Protein AF-A0A377GPR3-F1 (afdb_monomer_lite)

InterPro domains:
  IPR007039 Conjugal transfer TrbC/type IV secretion VirB2 [PF04956] (5-97)

Structure (mmCIF, N/CA/C/O backbone):
data_AF-A0A377GPR3-F1
#
_entry.id   AF-A0A377GPR3-F1
#
loop_
_atom_site.group_PDB
_atom_site.id
_atom_site.type_symbol
_atom_site.label_atom_id
_atom_site.label_alt_id
_atom_site.label_comp_id
_atom_site.label_asym_id
_atom_site.label_entity_id
_atom_site.label_seq_id
_atom_site.pdbx_PDB_ins_code
_atom_site.Cartn_x
_atom_site.Cartn_y
_atom_site.Cartn_z
_atom_site.occupancy
_atom_site.B_iso_or_equiv
_atom_site.auth_seq_id
_atom_site.auth_comp_id
_atom_site.auth_asym_id
_atom_site.auth_atom_id
_atom_site.pdbx_PDB_model_num
ATOM 1 N N . MET A 1 1 ? 40.295 21.347 -54.981 1.00 58.19 1 MET A N 1
ATOM 2 C CA . MET A 1 1 ? 39.534 21.939 -53.849 1.00 58.19 1 MET A CA 1
ATOM 3 C C . MET A 1 1 ? 38.111 21.379 -53.675 1.00 58.19 1 MET A C 1
ATOM 5 O O . MET A 1 1 ? 37.786 20.966 -52.571 1.00 58.19 1 MET A O 1
ATOM 9 N N . LYS A 1 2 ? 37.276 21.247 -54.722 1.00 56.19 2 LYS A N 1
ATOM 10 C CA . LYS A 1 2 ? 35.868 20.773 -54.603 1.00 56.19 2 LYS A CA 1
ATOM 11 C C . LYS A 1 2 ? 35.665 19.369 -53.981 1.00 56.19 2 LYS A C 1
ATOM 13 O O . LYS A 1 2 ? 34.641 19.127 -53.351 1.00 56.19 2 LYS A O 1
ATOM 18 N N . LYS A 1 3 ? 36.625 18.440 -54.124 1.00 57.16 3 LYS A N 1
ATOM 19 C CA . LYS A 1 3 ? 36.537 17.074 -53.553 1.00 57.16 3 LYS A CA 1
ATOM 20 C C . LYS A 1 3 ? 36.641 17.046 -52.019 1.00 57.16 3 LYS A C 1
ATOM 22 O O . LYS A 1 3 ? 35.996 16.216 -51.391 1.00 57.16 3 LYS A O 1
ATOM 27 N N . ILE A 1 4 ? 37.401 17.969 -51.427 1.00 63.94 4 ILE A N 1
ATOM 28 C CA . ILE A 1 4 ? 37.608 18.052 -49.970 1.00 63.94 4 ILE A CA 1
ATOM 29 C C . ILE A 1 4 ? 36.327 18.550 -49.287 1.00 63.94 4 ILE A C 1
ATOM 31 O O . ILE A 1 4 ? 35.883 17.965 -48.305 1.00 63.94 4 ILE A O 1
ATOM 35 N N . ILE A 1 5 ? 35.664 19.539 -49.894 1.00 69.62 5 ILE A N 1
ATOM 36 C CA . ILE A 1 5 ? 34.389 20.094 -49.415 1.00 69.62 5 ILE A CA 1
ATOM 37 C C . ILE A 1 5 ? 33.286 19.024 -49.442 1.00 69.62 5 ILE A C 1
ATOM 39 O O . ILE A 1 5 ? 32.576 18.841 -48.457 1.00 69.62 5 ILE A O 1
ATOM 43 N N . LYS A 1 6 ? 33.190 18.239 -50.528 1.00 68.56 6 LYS A N 1
ATOM 44 C CA . LYS A 1 6 ? 32.227 17.124 -50.614 1.00 68.56 6 LYS A CA 1
ATOM 45 C C . LYS A 1 6 ? 32.508 16.007 -49.600 1.00 68.56 6 LYS A C 1
ATOM 47 O O . LYS A 1 6 ? 31.562 15.385 -49.128 1.00 68.56 6 LYS A O 1
ATOM 52 N N . LYS A 1 7 ? 33.776 15.743 -49.262 1.00 70.38 7 LYS A N 1
ATOM 53 C CA . LYS A 1 7 ? 34.152 14.740 -48.249 1.00 70.38 7 LYS A CA 1
ATOM 54 C C . LYS A 1 7 ? 33.696 15.170 -46.853 1.00 70.38 7 LYS A C 1
ATOM 56 O O . LYS A 1 7 ? 33.058 14.386 -46.160 1.00 70.38 7 LYS A O 1
ATOM 61 N N . ASN A 1 8 ? 33.951 16.425 -46.490 1.00 73.25 8 ASN A N 1
ATOM 62 C CA . ASN A 1 8 ? 33.565 16.975 -45.189 1.00 73.25 8 ASN A CA 1
ATOM 63 C C . ASN A 1 8 ? 32.039 17.077 -45.045 1.00 73.25 8 ASN A C 1
ATOM 65 O O . ASN A 1 8 ? 31.510 16.785 -43.980 1.00 73.25 8 ASN A O 1
ATOM 69 N N . LEU A 1 9 ? 31.327 17.382 -46.135 1.00 79.44 9 LEU A N 1
ATOM 70 C CA . LEU A 1 9 ? 29.862 17.402 -46.152 1.00 79.44 9 LEU A CA 1
ATOM 71 C C . LEU A 1 9 ? 29.250 16.012 -45.918 1.00 79.44 9 LEU A C 1
ATOM 73 O O . LEU A 1 9 ? 28.270 15.890 -45.191 1.00 79.44 9 LEU A O 1
ATOM 77 N N . LYS A 1 10 ? 29.840 14.954 -46.492 1.00 79.25 10 LYS A N 1
ATOM 78 C CA . LYS A 1 10 ? 29.401 13.571 -46.240 1.00 79.25 10 LYS A CA 1
ATOM 79 C C . LYS A 1 10 ? 29.636 13.150 -44.792 1.00 79.25 10 LYS A C 1
ATOM 81 O O . LYS A 1 10 ? 28.779 12.496 -44.218 1.00 79.25 10 LYS A O 1
ATOM 86 N N . ILE A 1 11 ? 30.772 13.539 -44.212 1.00 80.44 11 ILE A N 1
ATOM 87 C CA . ILE A 1 11 ? 31.090 13.262 -42.803 1.00 80.44 11 ILE A CA 1
ATOM 88 C C . ILE A 1 11 ? 30.104 13.990 -41.886 1.00 80.44 11 ILE A C 1
ATOM 90 O O . ILE A 1 11 ? 29.597 13.388 -40.949 1.00 80.44 11 ILE A O 1
ATOM 94 N N . PHE A 1 12 ? 29.773 15.246 -42.194 1.00 80.81 12 PHE A N 1
ATOM 95 C CA . PHE A 1 12 ? 28.787 16.019 -41.442 1.00 80.81 12 PHE A CA 1
ATOM 96 C C . PHE A 1 12 ? 27.380 15.408 -41.525 1.00 80.81 12 PHE A C 1
ATOM 98 O O . PHE A 1 12 ? 26.715 15.259 -40.506 1.00 80.81 12 PHE A O 1
ATOM 105 N N . LEU A 1 13 ? 26.954 14.977 -42.719 1.00 80.81 13 LEU A N 1
ATOM 1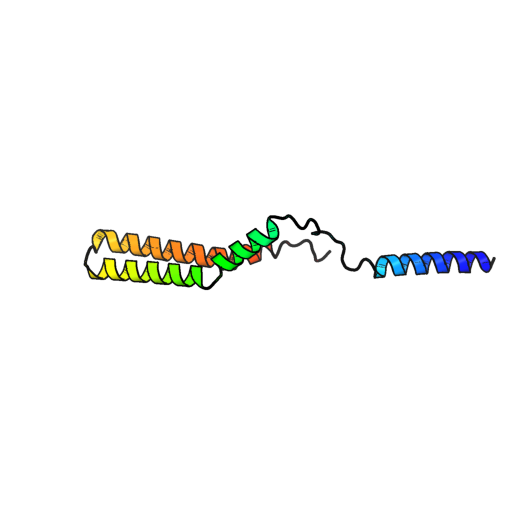06 C CA . LEU A 1 13 ? 25.688 14.259 -42.909 1.00 80.81 13 LEU A CA 1
ATOM 107 C C . LEU A 1 13 ? 25.656 12.916 -42.167 1.00 80.81 13 LEU A C 1
ATOM 109 O O . LEU A 1 13 ? 24.627 12.564 -41.599 1.00 80.81 13 LEU A O 1
ATOM 113 N N . LEU A 1 14 ? 26.774 12.186 -42.141 1.00 80.75 14 LEU A N 1
ATOM 114 C CA . LEU A 1 14 ? 26.897 10.937 -41.389 1.00 80.75 14 LEU A CA 1
ATOM 115 C C . LEU A 1 14 ? 26.787 11.188 -39.878 1.00 80.75 14 LEU A C 1
ATOM 117 O O . LEU A 1 14 ? 26.073 10.466 -39.192 1.00 80.75 14 LEU A O 1
ATOM 121 N N . LEU A 1 15 ? 27.443 12.236 -39.369 1.00 79.31 15 LEU A N 1
ATOM 122 C CA . LEU A 1 15 ? 27.366 12.632 -37.960 1.00 79.31 15 LEU A CA 1
ATOM 123 C C . LEU A 1 15 ? 25.936 13.015 -37.562 1.00 79.31 15 LEU A C 1
ATOM 125 O O . LEU A 1 15 ? 25.446 12.588 -36.521 1.00 79.31 15 LEU A O 1
ATOM 129 N N . LEU A 1 16 ? 25.252 13.775 -38.419 1.00 78.44 16 LEU A N 1
ATOM 130 C CA . LEU A 1 16 ? 23.874 14.197 -38.185 1.00 78.44 16 LEU A CA 1
ATOM 131 C C . LEU A 1 16 ? 22.901 13.007 -38.211 1.00 78.44 16 LEU A C 1
ATOM 133 O O . LEU A 1 16 ? 21.973 12.960 -37.409 1.00 78.44 16 LEU A O 1
ATOM 137 N N . ALA A 1 17 ? 23.147 12.014 -39.073 1.00 76.00 17 ALA A N 1
ATOM 138 C CA . ALA A 1 17 ? 22.382 10.769 -39.097 1.00 76.00 17 ALA A CA 1
ATOM 139 C C . ALA A 1 17 ? 22.591 9.935 -37.821 1.00 76.00 17 ALA A C 1
ATOM 141 O O . ALA A 1 17 ? 21.622 9.429 -37.264 1.00 76.00 17 ALA A O 1
ATOM 142 N N . ILE A 1 18 ? 23.825 9.838 -37.315 1.00 74.88 18 ILE A N 1
ATOM 143 C CA . ILE A 1 18 ? 24.134 9.125 -36.061 1.00 74.88 18 ILE A CA 1
ATOM 144 C C . ILE A 1 18 ? 23.428 9.788 -34.866 1.00 74.88 18 ILE A C 1
ATOM 146 O O . ILE A 1 18 ? 22.865 9.099 -34.016 1.00 74.88 18 ILE A O 1
ATOM 150 N N . ILE A 1 19 ? 23.389 11.122 -34.829 1.00 71.62 19 ILE A N 1
ATOM 151 C CA . ILE A 1 19 ? 22.682 11.878 -33.784 1.00 71.62 19 ILE A CA 1
ATOM 152 C C . ILE A 1 19 ? 21.159 11.702 -33.910 1.00 71.62 19 ILE A C 1
ATOM 154 O O . ILE A 1 19 ? 20.487 11.510 -32.902 1.00 71.62 19 ILE A O 1
ATOM 158 N N . ALA A 1 20 ? 20.608 11.678 -35.128 1.00 67.81 20 ALA A N 1
ATOM 159 C CA . ALA A 1 20 ? 19.176 11.453 -35.353 1.00 67.81 20 ALA A CA 1
ATOM 160 C C . ALA A 1 20 ? 18.709 10.036 -34.951 1.00 67.81 20 ALA A C 1
ATOM 162 O O . ALA A 1 20 ? 17.565 9.853 -34.530 1.00 67.81 20 ALA A O 1
ATOM 163 N N . ILE A 1 21 ? 19.599 9.040 -35.038 1.00 64.50 21 ILE A N 1
ATOM 164 C CA . ILE A 1 21 ? 19.355 7.660 -34.580 1.00 64.50 21 ILE A CA 1
ATOM 165 C C . ILE A 1 21 ? 19.531 7.535 -33.051 1.00 64.50 21 ILE A C 1
ATOM 167 O O . ILE A 1 21 ? 19.059 6.576 -32.449 1.00 64.50 21 ILE A O 1
ATOM 171 N N . SER A 1 22 ? 20.135 8.527 -32.387 1.00 59.88 22 SER A N 1
ATOM 172 C CA . SER A 1 22 ? 20.351 8.547 -30.930 1.00 59.88 22 SER A CA 1
ATOM 173 C C . SER A 1 22 ? 19.111 9.002 -30.134 1.00 59.88 22 SER A C 1
ATOM 175 O O . SER A 1 22 ? 19.241 9.584 -29.061 1.00 59.88 22 SER A O 1
ATOM 177 N N . SER A 1 23 ? 17.897 8.756 -30.637 1.00 56.88 23 SER A N 1
ATOM 178 C CA . SER A 1 23 ? 16.627 9.235 -30.058 1.00 56.88 23 SER A CA 1
ATOM 179 C C . SER A 1 23 ? 16.049 8.377 -28.925 1.00 56.88 23 SER A C 1
ATOM 181 O O . SER A 1 23 ? 14.917 8.587 -28.503 1.00 56.88 23 SER A O 1
ATOM 183 N N . SER A 1 24 ? 16.829 7.473 -28.344 1.00 52.62 24 SER A N 1
ATOM 184 C CA . SER A 1 24 ? 16.468 6.822 -27.081 1.00 52.62 24 SER A CA 1
ATOM 185 C C . SER A 1 24 ? 17.715 6.199 -26.482 1.00 52.62 24 SER A C 1
ATOM 187 O O . SER A 1 24 ? 17.944 4.993 -26.586 1.00 52.62 24 SER A O 1
ATOM 189 N N . SER A 1 25 ? 18.569 7.054 -25.919 1.00 45.75 25 SER A N 1
ATOM 190 C CA . SER A 1 25 ? 19.656 6.610 -25.059 1.00 45.75 25 SER A CA 1
ATOM 191 C C . SER A 1 25 ? 19.085 5.655 -24.011 1.00 45.75 25 SER A C 1
ATOM 193 O O . SER A 1 25 ? 18.228 6.017 -23.206 1.00 45.75 25 SER A O 1
ATOM 195 N N . PHE A 1 26 ? 19.558 4.418 -24.102 1.00 51.00 26 PHE A N 1
ATOM 196 C CA . PHE A 1 26 ? 19.432 3.290 -23.190 1.00 51.00 26 PHE A CA 1
ATOM 197 C C . PHE A 1 26 ? 19.971 3.655 -21.785 1.00 51.00 26 PHE A C 1
ATOM 199 O O . PHE A 1 26 ? 20.938 3.077 -21.302 1.00 51.00 26 PHE A O 1
ATOM 206 N N . ALA A 1 27 ? 19.373 4.638 -21.111 1.00 45.22 27 ALA A N 1
ATOM 207 C CA . ALA A 1 27 ? 19.796 5.090 -19.781 1.00 45.22 27 ALA A CA 1
ATOM 208 C C . ALA A 1 27 ? 19.030 4.416 -18.621 1.00 45.22 27 ALA A C 1
ATOM 210 O O . ALA A 1 27 ? 19.269 4.746 -17.465 1.00 45.22 27 ALA A O 1
ATOM 211 N N . SER A 1 28 ? 18.180 3.426 -18.920 1.00 49.84 28 SER A N 1
ATOM 212 C CA . SER A 1 28 ? 17.604 2.482 -17.939 1.00 49.84 28 SER A CA 1
ATOM 213 C C . SER A 1 28 ? 17.768 1.016 -18.354 1.00 49.84 28 SER A C 1
ATOM 215 O O . SER A 1 28 ? 17.160 0.135 -17.766 1.00 49.84 28 SER A O 1
ATOM 217 N N . ALA A 1 29 ? 18.600 0.711 -19.351 1.00 49.09 29 ALA A N 1
ATOM 218 C CA . ALA A 1 29 ? 18.751 -0.649 -19.868 1.00 49.09 29 ALA A CA 1
ATOM 219 C C . ALA A 1 29 ? 19.750 -1.490 -19.065 1.00 49.09 29 ALA A C 1
ATOM 221 O O . ALA A 1 29 ? 20.657 -2.120 -19.609 1.00 49.09 29 ALA A O 1
ATOM 222 N N . THR A 1 30 ? 19.586 -1.505 -17.749 1.00 51.97 30 THR A N 1
ATOM 223 C CA . THR A 1 30 ? 19.853 -2.746 -17.033 1.00 51.97 30 THR A CA 1
ATOM 224 C C . THR A 1 30 ? 18.469 -3.266 -16.697 1.00 51.97 30 THR A C 1
ATOM 226 O O . THR A 1 30 ? 17.881 -2.799 -15.730 1.00 51.97 30 THR A O 1
ATOM 229 N N . ASP A 1 31 ? 17.931 -4.162 -17.535 1.00 58.41 31 ASP A N 1
ATOM 230 C CA . ASP A 1 31 ? 16.780 -5.013 -17.205 1.00 58.41 31 ASP A CA 1
ATOM 231 C C . ASP A 1 31 ? 17.171 -5.831 -15.976 1.00 58.41 31 ASP A C 1
ATOM 233 O O . ASP A 1 31 ? 17.652 -6.967 -16.041 1.00 58.41 31 ASP A O 1
ATOM 237 N N . LEU A 1 32 ? 17.091 -5.182 -14.826 1.00 65.38 32 LEU A N 1
ATOM 238 C CA . LEU A 1 32 ? 17.442 -5.777 -13.569 1.00 65.38 32 LEU A CA 1
ATOM 239 C C . LEU A 1 32 ? 16.385 -6.858 -13.344 1.00 65.38 32 LEU A C 1
ATOM 241 O O . LEU A 1 32 ? 15.190 -6.558 -13.363 1.00 65.38 32 LEU A O 1
ATOM 245 N N . PRO A 1 33 ? 16.773 -8.125 -13.121 1.00 65.25 33 PRO A N 1
ATOM 246 C CA . PRO A 1 33 ? 15.823 -9.239 -13.052 1.00 65.25 33 PRO A CA 1
ATOM 247 C C . PRO A 1 33 ? 14.784 -9.085 -11.926 1.00 65.25 33 PRO A C 1
ATOM 249 O O . PRO A 1 33 ? 13.818 -9.842 -11.860 1.00 65.25 33 PRO A O 1
ATOM 252 N N . TRP A 1 34 ? 14.977 -8.106 -11.039 1.00 74.81 34 TRP A N 1
ATOM 253 C CA . TRP A 1 34 ? 14.087 -7.741 -9.948 1.00 74.81 34 TRP A CA 1
ATOM 254 C C . TRP A 1 34 ? 13.121 -6.585 -10.262 1.00 74.81 34 TRP A C 1
ATOM 256 O O . TRP A 1 34 ? 12.132 -6.457 -9.544 1.00 74.81 34 TRP A O 1
ATOM 266 N N . GLU A 1 35 ? 13.316 -5.798 -11.327 1.00 71.88 35 GLU A N 1
ATOM 267 C CA . GLU A 1 35 ? 12.384 -4.717 -11.701 1.00 71.88 35 GLU A CA 1
ATOM 268 C C . GLU A 1 35 ? 11.015 -5.258 -12.121 1.00 71.88 35 GLU A C 1
ATOM 270 O O . GLU A 1 35 ? 9.988 -4.798 -11.628 1.00 71.88 35 GLU A O 1
ATOM 275 N N . GLY A 1 36 ? 10.979 -6.293 -12.967 1.00 76.38 36 GLY A N 1
ATOM 276 C CA . GLY A 1 36 ? 9.724 -6.933 -13.377 1.00 76.38 36 GLY A CA 1
ATOM 277 C C . GLY A 1 36 ? 8.908 -7.477 -12.190 1.00 76.38 36 GLY A C 1
ATOM 278 O O . GLY A 1 36 ? 7.705 -7.209 -12.092 1.00 76.38 36 GLY A O 1
ATOM 279 N N . PRO A 1 37 ? 9.525 -8.229 -11.259 1.00 75.69 37 PRO A N 1
ATOM 280 C CA . PRO A 1 37 ? 8.891 -8.620 -10.002 1.00 75.69 37 PRO A CA 1
ATOM 281 C C . PRO A 1 37 ? 8.442 -7.437 -9.135 1.00 75.69 37 PRO A C 1
ATOM 283 O O . PRO A 1 37 ? 7.344 -7.484 -8.579 1.00 75.69 37 PRO A O 1
ATOM 286 N N . LEU A 1 38 ? 9.242 -6.374 -9.028 1.00 76.38 38 LEU A N 1
ATOM 287 C CA . LEU A 1 38 ? 8.915 -5.216 -8.196 1.00 76.38 38 LEU A CA 1
ATOM 288 C C . LEU A 1 38 ? 7.730 -4.416 -8.758 1.00 76.38 38 LEU A C 1
ATOM 290 O O . LEU A 1 38 ? 6.842 -4.030 -7.999 1.00 76.38 38 LEU A O 1
ATOM 294 N N . ASP A 1 39 ? 7.645 -4.259 -10.079 1.00 73.25 39 ASP A N 1
ATOM 295 C CA . ASP A 1 39 ? 6.512 -3.607 -10.744 1.00 73.25 39 ASP A CA 1
ATOM 296 C C . ASP A 1 39 ? 5.205 -4.397 -10.545 1.00 73.25 39 ASP A C 1
ATOM 298 O O . ASP A 1 39 ? 4.145 -3.830 -10.264 1.00 73.25 39 ASP A O 1
ATOM 302 N N . LYS A 1 40 ? 5.281 -5.735 -10.572 1.00 74.88 40 LYS A N 1
ATOM 303 C CA . LYS A 1 40 ? 4.139 -6.599 -10.224 1.00 74.88 40 LYS A CA 1
ATOM 304 C C . LYS A 1 40 ? 3.714 -6.443 -8.764 1.00 74.88 40 LYS A C 1
ATOM 306 O O . LYS A 1 40 ? 2.515 -6.445 -8.485 1.00 74.88 40 LYS A O 1
ATOM 311 N N . LEU A 1 41 ? 4.660 -6.295 -7.835 1.00 75.44 41 LEU A N 1
ATOM 312 C CA . LEU A 1 41 ? 4.351 -6.052 -6.422 1.00 75.44 41 LEU A CA 1
ATOM 313 C C . LEU A 1 41 ? 3.681 -4.686 -6.224 1.00 75.44 41 LEU A C 1
ATOM 315 O O . LEU A 1 41 ? 2.653 -4.607 -5.550 1.00 75.44 41 LEU A O 1
ATOM 319 N N . LEU A 1 42 ? 4.186 -3.637 -6.877 1.00 73.69 42 LEU A N 1
ATOM 320 C CA . LEU A 1 42 ? 3.572 -2.304 -6.871 1.00 73.69 42 LEU A CA 1
ATOM 321 C C . LEU A 1 42 ? 2.144 -2.331 -7.440 1.00 73.69 42 LEU A C 1
ATOM 323 O O . LEU A 1 42 ? 1.219 -1.766 -6.843 1.00 73.69 42 LEU A O 1
ATOM 327 N N . LYS A 1 43 ? 1.922 -3.058 -8.543 1.00 73.56 43 LYS A N 1
ATOM 328 C CA . LYS A 1 43 ? 0.576 -3.281 -9.099 1.00 73.56 43 LYS A CA 1
ATOM 329 C C . LYS A 1 43 ? -0.344 -4.072 -8.162 1.00 73.56 43 LYS A C 1
ATOM 331 O O . LYS A 1 43 ? -1.547 -3.828 -8.151 1.00 73.56 43 LYS A O 1
ATOM 336 N N . SER A 1 44 ? 0.183 -4.980 -7.343 1.00 76.56 44 SER A N 1
ATOM 337 C CA . SER A 1 44 ? -0.619 -5.713 -6.350 1.00 76.56 44 SER A CA 1
ATOM 338 C C . SER A 1 44 ? -1.045 -4.845 -5.164 1.00 76.56 44 SER A C 1
ATOM 340 O O . SER A 1 44 ? -2.189 -4.955 -4.719 1.00 76.56 44 SER A O 1
ATOM 342 N N . PHE A 1 45 ? -0.179 -3.945 -4.685 1.00 72.25 45 PHE A N 1
ATOM 343 C CA . PHE A 1 45 ? -0.527 -3.002 -3.611 1.00 72.25 45 PHE A CA 1
ATOM 344 C C . PHE A 1 45 ? -1.523 -1.920 -4.053 1.00 72.25 45 PHE A C 1
ATOM 346 O O . PHE A 1 45 ? -2.309 -1.437 -3.244 1.00 72.25 45 PHE A O 1
ATOM 353 N N . THR A 1 46 ? -1.521 -1.556 -5.335 1.00 70.75 46 THR A N 1
ATOM 354 C CA . THR A 1 46 ? -2.510 -0.639 -5.940 1.00 70.75 46 THR A CA 1
ATOM 355 C C . THR A 1 46 ? -3.772 -1.358 -6.442 1.00 70.75 46 THR A C 1
ATOM 357 O O . THR A 1 46 ? -4.794 -0.721 -6.717 1.00 70.75 46 THR A O 1
ATOM 360 N N . GLY A 1 47 ? -3.704 -2.682 -6.586 1.00 77.88 47 GLY A N 1
ATOM 361 C CA . GLY A 1 47 ? -4.675 -3.493 -7.307 1.00 77.88 47 GLY A CA 1
ATOM 362 C C . GLY A 1 47 ? -5.927 -3.901 -6.515 1.00 77.88 47 GLY A C 1
ATOM 363 O O . GLY A 1 47 ? -6.142 -3.483 -5.374 1.00 77.88 47 GLY A O 1
ATOM 364 N N . PRO A 1 48 ? -6.776 -4.761 -7.113 1.00 80.81 48 PRO A N 1
ATOM 365 C CA . PRO A 1 48 ? -8.050 -5.196 -6.529 1.00 80.81 48 PRO A CA 1
ATOM 366 C C . PRO A 1 48 ? -7.909 -5.867 -5.155 1.00 80.81 48 PRO A C 1
ATOM 368 O O . PRO A 1 48 ? -8.783 -5.721 -4.302 1.00 80.81 48 PRO A O 1
ATOM 371 N N . VAL A 1 49 ? -6.794 -6.568 -4.926 1.00 83.25 49 VAL A N 1
ATOM 372 C CA . VAL A 1 49 ? -6.530 -7.311 -3.686 1.00 83.25 49 VAL A CA 1
ATOM 373 C C . VAL A 1 49 ? -6.349 -6.366 -2.497 1.00 83.25 49 VAL A C 1
ATOM 375 O O . VAL A 1 49 ? -6.985 -6.567 -1.465 1.00 83.25 49 VAL A O 1
ATOM 378 N N . ALA A 1 50 ? -5.554 -5.300 -2.643 1.00 82.31 50 ALA A N 1
ATOM 379 C CA . ALA A 1 50 ? -5.347 -4.324 -1.573 1.00 82.31 50 ALA A CA 1
ATOM 380 C C . ALA A 1 50 ? -6.661 -3.647 -1.157 1.00 82.31 50 ALA A C 1
ATOM 382 O O . ALA A 1 50 ? -6.955 -3.526 0.031 1.00 82.31 50 ALA A O 1
ATOM 383 N N . ARG A 1 51 ? -7.508 -3.302 -2.137 1.00 80.31 51 ARG A N 1
ATOM 384 C CA . ARG A 1 51 ? -8.842 -2.734 -1.886 1.00 80.31 51 ARG A CA 1
ATOM 385 C C . ARG A 1 51 ? -9.736 -3.697 -1.102 1.00 80.31 51 ARG A C 1
ATOM 387 O O . ARG A 1 51 ? -10.384 -3.274 -0.148 1.00 80.31 51 ARG A O 1
ATOM 394 N N . ALA A 1 52 ? -9.744 -4.981 -1.463 1.00 85.62 52 ALA A N 1
ATOM 395 C CA . ALA A 1 52 ? -10.528 -5.997 -0.762 1.00 85.62 52 ALA A CA 1
ATOM 396 C C . ALA A 1 52 ? -10.089 -6.159 0.705 1.00 85.62 52 ALA A C 1
ATOM 398 O O . ALA A 1 52 ? -10.936 -6.169 1.598 1.00 85.62 52 ALA A O 1
ATOM 399 N N . VAL A 1 53 ? -8.777 -6.212 0.968 1.00 84.81 53 VAL A N 1
ATOM 400 C CA . VAL A 1 53 ? -8.234 -6.322 2.335 1.00 84.81 53 VAL A CA 1
ATOM 401 C C . VAL A 1 53 ? -8.631 -5.117 3.189 1.00 84.81 53 VAL A C 1
ATOM 403 O O . VAL A 1 53 ? -9.049 -5.289 4.335 1.00 84.81 53 VAL A O 1
ATOM 406 N N . SER A 1 54 ? -8.570 -3.903 2.638 1.00 81.38 54 SER A N 1
ATOM 407 C CA . SER A 1 54 ? -8.992 -2.701 3.362 1.00 81.38 54 SER A CA 1
ATOM 408 C C . SER A 1 54 ? -10.481 -2.708 3.704 1.00 81.38 54 SER A C 1
ATOM 410 O O . SER A 1 54 ? -10.842 -2.354 4.824 1.00 81.38 54 SER A O 1
ATOM 412 N N . ILE A 1 55 ? -11.345 -3.153 2.785 1.00 87.44 55 ILE A N 1
ATOM 413 C CA . ILE A 1 55 ? -12.789 -3.272 3.044 1.00 87.44 55 ILE A CA 1
ATOM 414 C C . ILE A 1 55 ? -13.048 -4.277 4.175 1.00 87.44 55 ILE A C 1
ATOM 416 O O . ILE A 1 55 ? -13.796 -3.971 5.102 1.00 87.44 55 ILE A O 1
ATOM 420 N N . ILE A 1 56 ? -12.384 -5.439 4.150 1.00 88.19 56 ILE A N 1
ATOM 421 C CA . ILE A 1 56 ? -12.508 -6.461 5.203 1.00 88.19 56 ILE A CA 1
ATOM 422 C C . ILE A 1 56 ? -12.089 -5.896 6.565 1.00 88.19 56 ILE A C 1
ATOM 424 O O . ILE A 1 56 ? -12.800 -6.087 7.552 1.00 88.19 56 ILE A O 1
ATOM 428 N N . ALA A 1 57 ? -10.973 -5.162 6.625 1.00 85.19 57 ALA A N 1
ATOM 429 C CA . ALA A 1 57 ? -10.493 -4.554 7.863 1.00 85.19 57 ALA A CA 1
ATOM 430 C C . ALA A 1 57 ? -11.498 -3.543 8.444 1.00 85.19 57 ALA A C 1
ATOM 432 O O . ALA A 1 57 ? -11.759 -3.568 9.647 1.00 85.19 57 ALA A O 1
ATOM 433 N N . VAL A 1 58 ? -12.103 -2.694 7.603 1.00 84.69 58 VAL A N 1
ATOM 434 C CA . VAL A 1 58 ? -13.126 -1.719 8.028 1.00 84.69 58 VAL A CA 1
ATOM 435 C C . VAL A 1 58 ? -14.390 -2.418 8.531 1.00 84.69 58 VAL A C 1
ATOM 437 O O . VAL A 1 58 ? -14.919 -2.035 9.574 1.00 84.69 58 VAL A O 1
ATOM 440 N N . VAL A 1 59 ? -14.850 -3.467 7.843 1.00 87.38 59 VAL A N 1
ATOM 441 C CA . VAL A 1 59 ? -16.034 -4.243 8.252 1.00 87.38 59 VAL A CA 1
ATOM 442 C C . VAL A 1 59 ? -15.794 -4.970 9.576 1.00 87.38 59 VAL A C 1
ATOM 444 O O . VAL A 1 59 ? -16.637 -4.900 10.468 1.00 87.38 59 VAL A O 1
ATOM 447 N N . ALA A 1 60 ? -14.635 -5.613 9.743 1.00 83.94 60 ALA A N 1
ATOM 448 C CA . ALA A 1 60 ? -14.263 -6.266 10.999 1.00 83.94 60 ALA A CA 1
ATOM 449 C C . ALA A 1 60 ? -14.212 -5.262 12.159 1.00 83.94 60 ALA A C 1
ATOM 451 O O . ALA A 1 60 ? -14.708 -5.545 13.248 1.00 83.94 60 ALA A O 1
ATOM 452 N N . CYS A 1 61 ? -13.682 -4.064 11.899 1.00 79.75 61 CYS A N 1
ATOM 453 C CA . CYS A 1 61 ? -13.760 -2.935 12.816 1.00 79.75 61 CYS A CA 1
ATOM 454 C C . CYS A 1 61 ? -15.222 -2.630 13.189 1.00 79.75 61 CYS A C 1
ATOM 456 O O . CYS A 1 61 ? -15.587 -2.707 14.362 1.00 79.75 61 CYS A O 1
ATOM 458 N N . GLY A 1 62 ? -16.077 -2.329 12.206 1.00 80.69 62 GLY A N 1
ATOM 459 C CA . GLY A 1 62 ? -17.486 -1.993 12.437 1.00 80.69 62 GLY A CA 1
ATOM 460 C C . GLY A 1 62 ? -18.233 -3.058 13.247 1.00 80.69 62 GLY A C 1
ATOM 461 O O . GLY A 1 62 ? -18.989 -2.719 14.157 1.00 80.69 62 GLY A O 1
ATOM 462 N N . GLY A 1 63 ? -17.938 -4.337 12.991 1.00 83.81 63 GLY A N 1
ATOM 463 C CA . GLY A 1 63 ? -18.437 -5.463 13.780 1.00 83.81 63 GLY A CA 1
ATOM 464 C C . GLY A 1 63 ? -17.994 -5.415 15.245 1.00 83.81 63 GLY A C 1
ATOM 465 O O . GLY A 1 63 ? -18.831 -5.556 16.128 1.00 83.81 63 GLY A O 1
ATOM 466 N N . MET A 1 64 ? -16.715 -5.144 15.529 1.00 77.56 64 MET A N 1
ATOM 467 C CA . MET A 1 64 ? -16.220 -5.003 16.911 1.00 77.56 64 MET A CA 1
ATOM 468 C C . MET A 1 64 ? -16.891 -3.843 17.666 1.00 77.56 64 MET A C 1
ATOM 470 O O . MET A 1 64 ? -17.175 -3.971 18.855 1.00 77.56 64 MET A O 1
ATOM 474 N N . VAL A 1 65 ? -17.185 -2.722 16.994 1.00 74.88 65 VAL A N 1
ATOM 475 C CA . VAL A 1 65 ? -17.903 -1.589 17.616 1.00 74.88 65 VAL A CA 1
ATOM 476 C C . VAL A 1 65 ? -19.353 -1.925 17.934 1.00 74.88 65 VAL A C 1
ATOM 478 O O . VAL A 1 65 ? -19.846 -1.507 18.982 1.00 74.88 65 VAL A O 1
ATOM 481 N N . ALA A 1 66 ? -20.0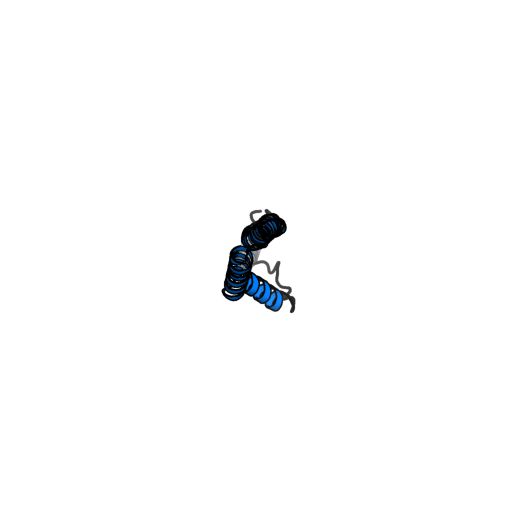21 -2.708 17.085 1.00 78.44 66 ALA A N 1
ATOM 482 C CA . ALA A 1 66 ? -21.411 -3.101 17.303 1.00 78.44 66 ALA A CA 1
ATOM 483 C C . ALA A 1 66 ? -21.614 -3.915 18.598 1.00 78.44 66 ALA A C 1
ATOM 485 O O . ALA A 1 66 ? -22.690 -3.853 19.187 1.00 78.44 66 ALA A O 1
ATOM 486 N N . PHE A 1 67 ? -20.584 -4.623 19.077 1.00 77.75 67 PHE A N 1
ATOM 487 C CA . PHE A 1 67 ? -20.634 -5.413 20.316 1.00 77.75 67 PHE A CA 1
ATOM 488 C C . PHE A 1 67 ? -20.231 -4.645 21.590 1.00 77.75 67 PHE A C 1
ATOM 490 O O . PHE A 1 67 ? -20.188 -5.233 22.667 1.00 77.75 67 PHE A O 1
ATOM 497 N N . GLY A 1 68 ? -20.001 -3.330 21.515 1.00 64.62 68 GLY A N 1
ATOM 498 C CA . GLY A 1 68 ? -20.016 -2.476 22.709 1.00 64.62 68 GLY A CA 1
ATOM 499 C C . GLY A 1 68 ? -18.717 -2.371 23.519 1.00 64.62 68 GLY A C 1
ATOM 500 O O . GLY A 1 68 ? -18.760 -1.857 24.635 1.00 64.62 68 GLY A O 1
ATOM 501 N N . GLU A 1 69 ? -17.544 -2.730 22.983 1.00 64.00 69 GLU A N 1
ATOM 502 C CA . GLU A 1 69 ? -16.240 -2.394 23.600 1.00 64.00 69 GLU A CA 1
ATOM 503 C C . GLU A 1 69 ? -15.892 -0.889 23.450 1.00 64.00 69 GLU A C 1
ATOM 505 O O . GLU A 1 69 ? -14.809 -0.500 23.010 1.00 64.00 69 GLU A O 1
ATOM 510 N N . ALA A 1 70 ? -16.825 0.005 23.787 1.00 59.72 70 ALA A N 1
ATOM 511 C CA . ALA A 1 70 ? -16.797 1.422 23.411 1.00 59.72 70 ALA A CA 1
ATOM 512 C C . ALA A 1 70 ? -15.587 2.209 23.961 1.00 59.72 70 ALA A C 1
ATOM 514 O O . ALA A 1 70 ? -15.138 3.164 23.328 1.00 59.72 70 ALA A O 1
ATOM 515 N N . GLY A 1 71 ? -15.013 1.800 25.100 1.00 67.00 71 GLY A N 1
ATOM 516 C CA . GLY A 1 71 ? -13.893 2.517 25.727 1.00 67.00 71 GLY A CA 1
ATOM 517 C C . GLY A 1 71 ? -12.564 2.402 24.968 1.00 67.00 71 GLY A C 1
ATOM 518 O O . GLY A 1 71 ? -11.818 3.376 24.865 1.00 67.00 71 GLY A O 1
ATOM 519 N N . SER A 1 72 ? -12.273 1.226 24.403 1.00 70.38 72 SER A N 1
ATOM 520 C CA . SER A 1 72 ? -11.048 0.969 23.624 1.00 70.38 72 SER A CA 1
ATOM 521 C C . SER A 1 72 ? -11.298 1.068 22.116 1.00 70.38 72 SER A C 1
ATOM 523 O O . SER A 1 72 ? -10.423 1.499 21.355 1.00 70.38 72 SER A O 1
ATOM 525 N N . ALA A 1 73 ? -12.519 0.749 21.673 1.00 75.31 73 ALA A N 1
ATOM 526 C CA . ALA A 1 73 ? -12.866 0.702 20.263 1.00 75.31 73 ALA A CA 1
ATOM 527 C C . ALA A 1 73 ? -12.742 2.062 19.568 1.00 75.31 73 ALA A C 1
ATOM 529 O O . ALA A 1 73 ? -12.217 2.100 18.466 1.00 75.31 73 ALA A O 1
ATOM 530 N N . MET A 1 74 ? -13.115 3.186 20.190 1.00 72.25 74 MET A N 1
ATOM 531 C CA . MET A 1 74 ? -13.019 4.503 19.533 1.00 72.25 74 MET A CA 1
ATOM 532 C C . MET A 1 74 ? -11.571 4.873 19.158 1.00 72.25 74 MET A C 1
ATOM 534 O O . MET A 1 74 ? -11.301 5.311 18.040 1.00 72.25 74 MET A O 1
ATOM 538 N N . LYS A 1 75 ? -10.609 4.635 20.063 1.00 79.06 75 LYS A N 1
ATOM 539 C CA . LYS A 1 75 ? -9.176 4.851 19.785 1.00 79.06 75 LYS A CA 1
ATOM 540 C C . LYS A 1 75 ? -8.655 3.863 18.739 1.00 79.06 75 LYS A C 1
ATOM 542 O O . LYS A 1 75 ? -7.881 4.238 17.861 1.00 79.06 75 LYS A O 1
ATOM 547 N N . ARG A 1 76 ? -9.106 2.608 18.806 1.00 78.25 76 ARG A N 1
ATOM 548 C CA . ARG A 1 76 ? -8.734 1.554 17.854 1.00 78.25 76 ARG A CA 1
ATOM 549 C C . ARG A 1 76 ? -9.278 1.828 16.446 1.00 78.25 76 ARG A C 1
ATOM 551 O O . ARG A 1 76 ? -8.539 1.656 15.484 1.00 78.25 76 ARG A O 1
ATOM 558 N N . MET A 1 77 ? -10.505 2.333 16.330 1.00 77.25 77 MET A N 1
ATOM 559 C CA . MET A 1 77 ? -11.119 2.785 15.076 1.00 77.25 77 MET A CA 1
ATOM 560 C C . MET A 1 77 ? -10.313 3.904 14.444 1.00 77.25 77 MET A C 1
ATOM 562 O O . MET A 1 77 ? -9.968 3.815 13.269 1.00 77.25 77 MET A O 1
ATOM 566 N N . LEU A 1 78 ? -9.975 4.928 15.234 1.00 83.44 78 LEU A N 1
ATOM 567 C CA . LEU A 1 78 ? -9.218 6.072 14.743 1.00 83.44 78 LEU A CA 1
ATOM 568 C C . LEU A 1 78 ? -7.863 5.626 14.182 1.00 83.44 78 LEU A C 1
ATOM 570 O O . LEU A 1 78 ? -7.532 5.979 13.055 1.00 83.44 78 LEU A O 1
ATOM 574 N N . ASN A 1 79 ? -7.130 4.785 14.920 1.00 85.31 79 ASN A N 1
ATOM 575 C CA . ASN A 1 79 ? -5.828 4.269 14.492 1.00 85.31 79 ASN A CA 1
ATOM 576 C C . ASN A 1 79 ? -5.924 3.379 13.244 1.00 85.31 79 ASN A C 1
ATOM 578 O O . ASN A 1 79 ? -5.058 3.455 12.374 1.00 85.31 79 ASN A O 1
ATOM 582 N N . ILE A 1 80 ? -6.971 2.556 13.128 1.00 85.62 80 ILE A N 1
ATOM 583 C CA . ILE A 1 80 ? -7.185 1.691 11.958 1.00 85.62 80 ILE A CA 1
ATOM 584 C C . ILE A 1 80 ? -7.538 2.525 10.722 1.00 85.62 80 ILE A C 1
ATOM 586 O O . ILE A 1 80 ? -6.949 2.322 9.663 1.00 85.62 80 ILE A O 1
ATOM 590 N N . VAL A 1 81 ? -8.437 3.504 10.850 1.00 83.94 81 VAL A N 1
ATOM 591 C CA . VAL A 1 81 ? -8.822 4.399 9.746 1.00 83.94 81 VAL A CA 1
ATOM 592 C C . VAL A 1 81 ? -7.645 5.275 9.310 1.00 83.94 81 VAL A C 1
ATOM 594 O O . VAL A 1 81 ? -7.397 5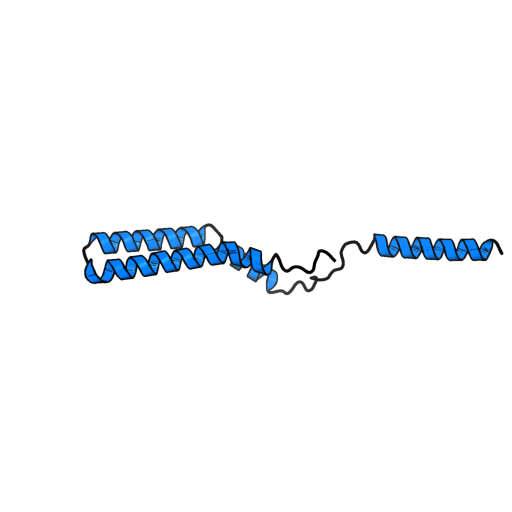.399 8.107 1.00 83.94 81 VAL A O 1
ATOM 597 N N . PHE A 1 82 ? -6.876 5.829 10.257 1.00 87.88 82 PHE A N 1
ATOM 598 C CA . PHE A 1 82 ? -5.650 6.573 9.944 1.00 87.88 82 PHE A CA 1
ATOM 599 C C . PHE A 1 82 ? -4.613 5.683 9.257 1.00 87.88 82 PHE A C 1
ATOM 601 O O . PHE A 1 82 ? -4.058 6.080 8.236 1.00 87.88 82 PHE A O 1
ATOM 608 N N . GLY A 1 83 ? -4.387 4.466 9.762 1.00 87.94 83 GLY A N 1
ATOM 609 C CA . GLY A 1 83 ? -3.451 3.512 9.164 1.00 87.94 83 GLY A CA 1
ATOM 610 C C . GLY A 1 83 ? -3.824 3.155 7.725 1.00 87.94 83 GLY A C 1
ATOM 611 O O . GLY A 1 83 ? -2.984 3.234 6.831 1.00 87.94 83 GLY A O 1
ATOM 612 N N . ILE A 1 84 ? -5.100 2.852 7.477 1.00 87.06 84 ILE A N 1
ATOM 613 C CA . ILE A 1 84 ? -5.615 2.571 6.131 1.00 87.06 84 ILE A CA 1
ATOM 614 C C . ILE A 1 84 ? -5.445 3.791 5.214 1.00 87.06 84 ILE A C 1
ATOM 616 O O . ILE A 1 84 ? -4.984 3.649 4.081 1.00 87.06 84 ILE A O 1
ATOM 620 N N . SER A 1 85 ? -5.755 4.993 5.708 1.00 85.81 85 SER A N 1
ATOM 621 C CA . SER A 1 85 ? -5.626 6.235 4.935 1.00 85.81 85 SER A CA 1
ATOM 622 C C . SER A 1 85 ? -4.176 6.520 4.539 1.00 85.81 85 SER A C 1
ATOM 624 O O . SER A 1 85 ? -3.921 6.890 3.396 1.00 85.81 85 SER A O 1
ATOM 626 N N . ILE A 1 86 ? -3.215 6.292 5.442 1.00 86.75 86 ILE A N 1
ATOM 627 C CA . ILE A 1 86 ? -1.778 6.456 5.166 1.00 86.75 86 ILE A CA 1
ATOM 628 C C . ILE A 1 86 ? -1.310 5.466 4.095 1.00 86.75 86 ILE A C 1
ATOM 630 O O . ILE A 1 86 ? -0.584 5.861 3.184 1.00 86.75 86 ILE A O 1
ATOM 634 N N . VAL A 1 87 ? -1.748 4.203 4.165 1.00 84.88 87 VAL A N 1
ATOM 635 C CA . VAL A 1 87 ? -1.391 3.177 3.171 1.00 84.88 87 VAL A CA 1
ATOM 636 C C . VAL A 1 87 ? -1.913 3.556 1.785 1.00 84.88 87 VAL A C 1
ATOM 638 O O . VAL A 1 87 ? -1.140 3.583 0.829 1.00 84.88 87 VAL A O 1
ATOM 641 N N . PHE A 1 88 ? -3.195 3.914 1.664 1.00 81.38 88 PHE A N 1
ATOM 642 C CA . PHE A 1 88 ? -3.766 4.326 0.376 1.00 81.38 88 PHE A CA 1
ATOM 643 C C . PHE A 1 88 ? -3.151 5.606 -0.169 1.00 81.38 88 PHE A C 1
ATOM 645 O O . PHE A 1 88 ? -2.931 5.723 -1.378 1.00 81.38 88 PHE A O 1
ATOM 652 N N . ALA A 1 89 ? -2.857 6.554 0.720 1.00 83.75 89 ALA A N 1
ATOM 653 C CA . ALA A 1 89 ? -2.148 7.754 0.341 1.00 83.75 89 ALA A CA 1
ATOM 654 C C . ALA A 1 89 ? -0.787 7.356 -0.250 1.00 83.75 89 ALA A C 1
ATOM 656 O O . ALA A 1 89 ? -0.541 7.664 -1.414 1.00 83.75 89 ALA A O 1
ATOM 657 N N . ALA A 1 90 ? 0.056 6.625 0.489 1.00 82.06 90 ALA A N 1
ATOM 658 C CA . ALA A 1 90 ? 1.408 6.265 0.054 1.00 82.06 90 ALA A CA 1
ATOM 659 C C . ALA A 1 90 ? 1.413 5.589 -1.322 1.00 82.06 90 ALA A C 1
ATOM 661 O O . ALA A 1 90 ? 2.155 5.988 -2.213 1.00 82.06 90 ALA A O 1
ATOM 662 N N . VAL A 1 91 ? 0.504 4.641 -1.531 1.00 79.44 91 VAL A N 1
ATOM 663 C CA . VAL A 1 91 ? 0.318 3.938 -2.804 1.00 79.44 91 VAL A CA 1
ATOM 664 C C . VAL A 1 91 ? 0.016 4.886 -3.983 1.00 79.44 91 VAL A C 1
ATOM 666 O O . VAL A 1 91 ? 0.375 4.582 -5.117 1.00 79.44 91 VAL A O 1
ATOM 669 N N . THR A 1 92 ? -0.601 6.043 -3.727 1.00 73.12 92 THR A N 1
ATOM 670 C CA . THR A 1 92 ? -1.022 7.016 -4.751 1.00 73.12 92 THR A CA 1
ATOM 671 C C . THR A 1 92 ? -0.018 8.158 -4.952 1.00 73.12 92 THR A C 1
ATOM 673 O O . THR A 1 92 ? 0.207 8.576 -6.086 1.00 73.12 92 THR A O 1
ATOM 676 N N . TRP A 1 93 ? 0.596 8.688 -3.886 1.00 69.94 93 TRP A N 1
ATOM 677 C CA . TRP A 1 93 ? 1.512 9.834 -4.003 1.00 69.94 93 TRP A CA 1
ATOM 678 C C . TRP A 1 93 ? 2.983 9.439 -4.156 1.00 69.94 93 TRP A C 1
ATOM 680 O O . TRP A 1 93 ? 3.693 10.113 -4.895 1.00 69.94 93 TRP A O 1
ATOM 690 N N . VAL A 1 94 ? 3.450 8.340 -3.553 1.00 71.12 94 VAL A N 1
ATOM 691 C CA . VAL A 1 94 ? 4.862 7.906 -3.634 1.00 71.12 94 VAL A CA 1
ATOM 692 C C . VAL A 1 94 ? 5.327 7.670 -5.082 1.00 71.12 94 VAL A C 1
ATOM 694 O O . VAL A 1 94 ? 6.376 8.206 -5.442 1.00 71.12 94 VAL A O 1
ATOM 697 N N . PRO A 1 95 ? 4.565 6.987 -5.964 1.00 68.94 95 PRO A N 1
ATOM 698 C CA . PRO A 1 95 ? 4.955 6.842 -7.369 1.00 68.94 95 PRO A CA 1
ATOM 699 C C . PRO A 1 95 ? 5.090 8.185 -8.094 1.00 68.94 95 PRO A C 1
ATOM 701 O O . PRO A 1 95 ? 5.928 8.324 -8.975 1.00 68.94 95 PRO A O 1
ATOM 704 N N . THR A 1 96 ? 4.309 9.190 -7.697 1.00 66.62 96 THR A N 1
ATOM 705 C CA . THR A 1 96 ? 4.361 10.538 -8.273 1.00 66.62 96 THR A CA 1
ATOM 706 C C . THR A 1 96 ? 5.617 11.293 -7.832 1.00 66.62 96 THR A C 1
ATOM 708 O O . THR A 1 96 ? 6.207 11.980 -8.653 1.00 66.62 96 THR A O 1
ATOM 711 N N . PHE A 1 97 ? 6.098 11.131 -6.593 1.00 64.19 97 PHE A N 1
ATOM 712 C CA . PHE A 1 97 ? 7.351 11.760 -6.131 1.00 64.19 97 PHE A CA 1
ATOM 713 C C . PHE A 1 97 ? 8.614 11.113 -6.71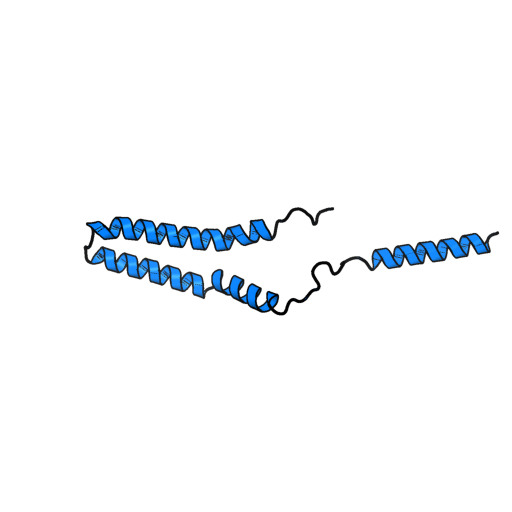3 1.00 64.19 97 PHE A C 1
ATOM 715 O O . PHE A 1 97 ? 9.584 11.813 -6.987 1.00 64.19 97 PHE A O 1
ATOM 722 N N . PHE A 1 98 ? 8.612 9.791 -6.906 1.00 67.56 98 PHE A N 1
ATOM 723 C CA . PHE A 1 98 ? 9.770 9.066 -7.446 1.00 67.56 98 PHE A CA 1
ATOM 724 C C . PHE A 1 98 ? 9.734 8.906 -8.974 1.00 67.56 98 PHE A C 1
ATOM 726 O O . PHE A 1 98 ? 10.783 8.755 -9.591 1.00 67.56 98 PHE A O 1
ATOM 733 N N . GLY A 1 99 ? 8.552 8.987 -9.594 1.00 59.25 99 GLY A N 1
ATOM 734 C CA . GLY A 1 99 ? 8.369 9.047 -11.049 1.00 59.25 99 GLY A CA 1
ATOM 735 C C . GLY A 1 99 ? 8.493 10.462 -11.628 1.00 59.25 99 GLY A C 1
ATOM 736 O O . GLY A 1 99 ? 8.779 10.612 -12.812 1.00 59.25 99 GLY A O 1
ATOM 737 N N . PHE A 1 100 ? 8.340 11.502 -10.801 1.00 55.81 100 PHE A N 1
ATOM 738 C CA . PHE A 1 100 ? 8.608 12.902 -11.143 1.00 55.81 100 PHE A CA 1
ATOM 739 C C . PHE A 1 100 ? 9.929 13.357 -10.502 1.00 55.81 100 PHE A C 1
ATOM 741 O O . PHE A 1 100 ? 9.970 14.291 -9.705 1.00 55.81 100 PHE A O 1
ATOM 748 N N . THR A 1 101 ? 11.037 12.682 -10.820 1.00 52.88 101 THR A N 1
ATOM 749 C CA . THR A 1 101 ? 12.365 13.240 -10.537 1.00 52.88 101 THR A CA 1
ATOM 750 C C . THR A 1 101 ? 12.759 14.154 -11.699 1.00 52.88 101 THR A C 1
ATOM 752 O O .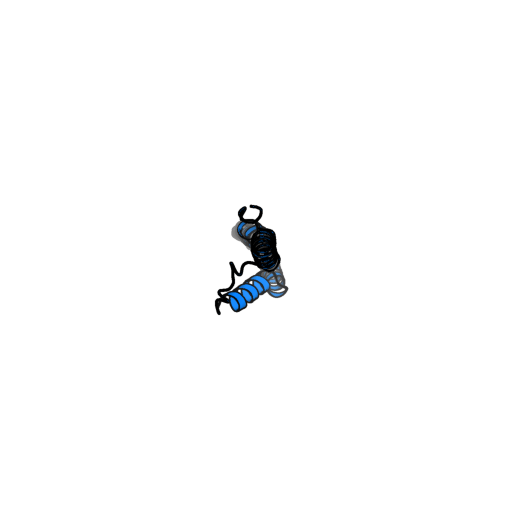 THR A 1 101 ? 12.869 13.734 -12.851 1.00 52.88 101 THR A O 1
ATOM 755 N N . GLY A 1 102 ? 12.877 15.449 -11.421 1.00 58.09 102 GLY A N 1
ATOM 756 C CA . GLY A 1 102 ? 13.209 16.485 -12.391 1.00 58.09 102 GLY A CA 1
ATOM 757 C C . GLY A 1 102 ? 14.650 16.407 -12.895 1.00 58.09 102 GLY A C 1
ATOM 758 O O . GLY A 1 102 ? 15.478 17.224 -12.503 1.00 58.09 102 GLY A O 1
ATOM 759 N N . SER A 1 103 ? 14.941 15.472 -13.801 1.00 53.41 103 SER A N 1
ATOM 760 C CA . SER A 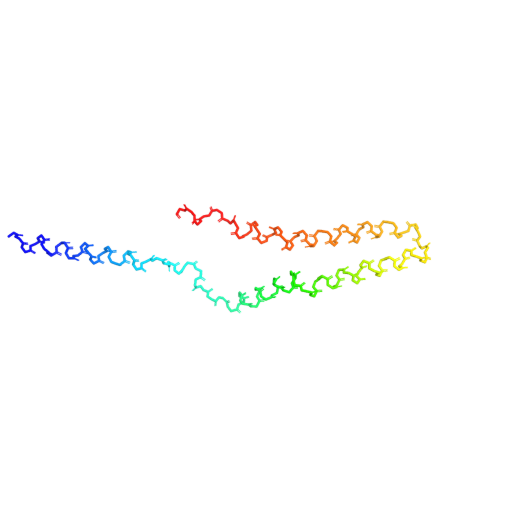1 103 ? 16.190 15.464 -14.581 1.00 53.41 103 SER A CA 1
ATOM 761 C C . SER A 1 103 ? 16.021 15.121 -16.066 1.00 53.41 103 SER A C 1
ATOM 763 O O . SER A 1 103 ? 16.998 15.188 -16.795 1.00 53.41 103 SER A O 1
ATOM 765 N N . ALA A 1 104 ? 14.815 14.784 -16.541 1.00 55.16 104 ALA A N 1
ATOM 766 C CA . ALA A 1 104 ? 14.583 14.338 -17.925 1.00 55.16 104 ALA A CA 1
ATOM 767 C C . ALA A 1 104 ? 14.042 15.427 -18.878 1.00 55.16 104 ALA A C 1
ATOM 769 O O . ALA A 1 104 ? 13.530 15.109 -19.949 1.00 55.16 104 ALA A O 1
ATOM 770 N N . LEU A 1 105 ? 14.121 16.706 -18.493 1.00 47.50 105 LEU A N 1
ATOM 771 C CA . LEU A 1 105 ? 13.784 17.845 -19.365 1.00 47.50 105 LEU A CA 1
ATOM 772 C C . LEU A 1 105 ? 14.993 18.735 -19.704 1.00 47.50 105 LEU A C 1
ATOM 774 O O . LEU A 1 105 ? 14.806 19.846 -20.197 1.00 47.50 105 LEU A O 1
ATOM 778 N N . PHE A 1 106 ? 16.213 18.237 -19.498 1.00 42.31 106 PHE A N 1
ATOM 779 C CA . PHE A 1 106 ? 17.428 18.784 -20.103 1.00 42.31 106 PHE A CA 1
ATOM 780 C C . PHE A 1 106 ? 18.266 17.661 -20.707 1.00 42.31 106 PHE A C 1
ATOM 782 O O . PHE A 1 106 ? 18.264 16.556 -20.119 1.00 42.31 106 PHE A O 1
#

Radius of gyration: 28.09 Å; chains: 1; bounding box: 61×31×80 Å

Secondary structure (DSSP, 8-state):
-HHHHHHHHHHHHHHHHHHHH-SS--SS----TTHHHHHHHHHHHHSHHHHHHHHHHHHHHHHHHHTT-HHHHHHHHHHHHHHHHHHHHHHHHHHHHHH--TTTT-

pLDDT: mean 72.2, std 11.56, range [42.31, 88.19]

Organism: NCBI:txid858

Sequence (106 aa):
MKKIIKKNLKIFLLLLAIIAISSSSFASATDLPWEGPLDKLLKSFTGPVARAVSIIAVVACGGMVAFGEAGSAMKRMLNIVFGISIVFAAVTWVPTFFGFTGSALF

Foldseek 3Di:
DVVVVVVVVVVVVVVVVVVVVCPDPPPPPPVPVCVVVVVVVLCCLVDPNVVVVLVVLLVVLVVVVVVPPVVVSVVVNVVSVVVSVVSNVCSPCVCVVVVPDPDPPD